Protein AF-A0A7J8RXN5-F1 (afdb_monomer_lite)

Foldseek 3Di:
DDLVVVQVVCCVVVVDNDDSVVSVVVVVVVVVVVQVVCPVVVVVVVVVQVVVCVVPVVDDWDFDWDDPDPPGDTHGDDID

Structure (mmCIF, N/CA/C/O backbone):
data_AF-A0A7J8RXN5-F1
#
_entry.id   AF-A0A7J8RXN5-F1
#
loop_
_atom_site.group_PDB
_atom_site.id
_atom_site.type_symbol
_atom_site.label_atom_id
_atom_site.label_alt_id
_atom_site.label_comp_id
_atom_site.label_asym_id
_atom_site.label_entity_id
_atom_site.label_seq_id
_atom_site.pdbx_PDB_ins_code
_atom_site.Cartn_x
_atom_site.Cartn_y
_atom_site.Cartn_z
_atom_site.occupancy
_atom_site.B_iso_or_equiv
_atom_site.auth_seq_id
_atom_site.auth_comp_id
_atom_site.auth_asym_id
_atom_site.auth_atom_id
_atom_site.pdbx_PDB_model_num
ATOM 1 N N . MET A 1 1 ? -5.387 6.701 14.774 1.00 75.38 1 MET A N 1
ATOM 2 C CA . MET A 1 1 ? -6.593 6.567 15.627 1.00 75.38 1 MET A CA 1
ATOM 3 C C . MET A 1 1 ? -6.644 5.220 16.344 1.00 75.38 1 MET A C 1
ATOM 5 O O . MET A 1 1 ? -6.542 4.160 15.703 1.00 75.38 1 MET A O 1
ATOM 9 N N . LYS A 1 2 ? -6.797 5.265 17.671 1.00 87.88 2 LYS A N 1
ATOM 10 C CA . LYS A 1 2 ? -6.999 4.088 18.534 1.00 87.88 2 LYS A CA 1
ATOM 11 C C . LYS A 1 2 ? -8.452 3.603 18.420 1.00 87.88 2 LYS A C 1
ATOM 13 O O . LYS A 1 2 ? -9.357 4.381 18.149 1.00 87.88 2 LYS A O 1
ATOM 18 N N . LEU A 1 3 ? -8.701 2.307 18.631 1.00 87.56 3 LEU A N 1
ATOM 19 C CA . LEU A 1 3 ? -10.051 1.731 18.474 1.00 87.56 3 LEU A CA 1
ATOM 20 C C . LEU A 1 3 ? -11.083 2.328 19.445 1.00 87.56 3 LEU A C 1
ATOM 22 O O . LEU A 1 3 ? -12.233 2.517 19.063 1.00 87.56 3 LEU A O 1
ATOM 26 N N . ARG A 1 4 ? -10.660 2.664 20.672 1.00 90.12 4 ARG A N 1
ATOM 27 C CA . ARG A 1 4 ? -11.529 3.308 21.671 1.00 90.12 4 ARG A CA 1
ATOM 28 C C . ARG A 1 4 ? -11.964 4.710 21.246 1.00 90.12 4 ARG A C 1
ATOM 30 O O . ARG A 1 4 ? -13.087 5.100 21.520 1.00 90.12 4 ARG A O 1
ATOM 37 N N . GLU A 1 5 ? -11.101 5.448 20.548 1.00 90.69 5 GLU A N 1
ATOM 38 C CA . GLU A 1 5 ? -11.441 6.776 20.019 1.00 90.69 5 GLU A CA 1
ATOM 39 C C . GLU A 1 5 ? -12.497 6.672 18.920 1.00 90.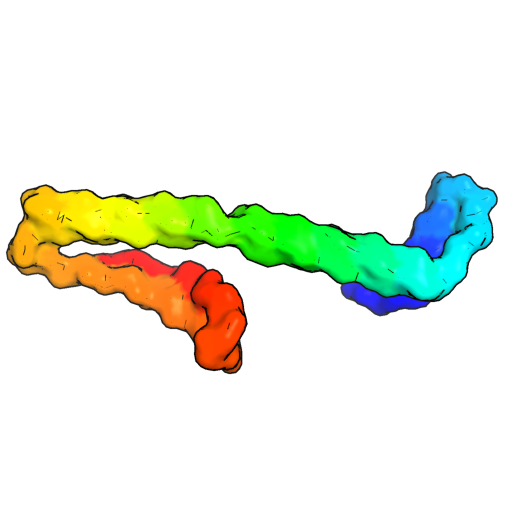69 5 GLU A C 1
ATOM 41 O O . GLU A 1 5 ? -13.449 7.444 18.925 1.00 90.69 5 GLU A O 1
ATOM 46 N N . ILE A 1 6 ? -12.362 5.683 18.027 1.00 88.19 6 ILE A N 1
ATOM 47 C CA . ILE A 1 6 ? -13.355 5.397 16.982 1.00 88.19 6 ILE A CA 1
ATOM 48 C C . ILE A 1 6 ? -14.695 5.051 17.629 1.00 88.19 6 ILE A C 1
ATOM 50 O O . ILE A 1 6 ? -15.706 5.648 17.288 1.00 88.19 6 ILE A O 1
ATOM 54 N N . GLN A 1 7 ? -14.702 4.129 18.597 1.00 91.50 7 GLN A N 1
ATOM 55 C CA . GLN A 1 7 ? -15.926 3.752 19.303 1.00 91.50 7 GLN A CA 1
ATOM 56 C C . GLN A 1 7 ? -16.579 4.964 19.973 1.00 91.50 7 GLN A C 1
ATOM 58 O O . GLN A 1 7 ? -17.766 5.189 19.780 1.00 91.50 7 GLN A O 1
ATOM 63 N N . ARG A 1 8 ? -15.798 5.768 20.710 1.00 91.19 8 ARG A N 1
ATOM 64 C CA . ARG A 1 8 ? -16.310 6.951 21.407 1.00 91.19 8 ARG A CA 1
ATOM 65 C C . ARG A 1 8 ? -16.955 7.937 20.438 1.00 91.19 8 ARG A C 1
ATOM 67 O O . ARG A 1 8 ? -18.058 8.380 20.717 1.00 91.19 8 ARG A O 1
ATOM 74 N N . ARG A 1 9 ? -16.290 8.244 19.318 1.00 91.25 9 ARG A N 1
ATOM 75 C CA . ARG A 1 9 ? -16.808 9.173 18.300 1.00 91.25 9 ARG A CA 1
ATOM 76 C C . ARG A 1 9 ? -18.093 8.665 17.664 1.00 91.25 9 ARG A C 1
ATOM 78 O O . ARG A 1 9 ? -19.078 9.385 17.636 1.00 91.25 9 ARG A O 1
ATOM 85 N N . V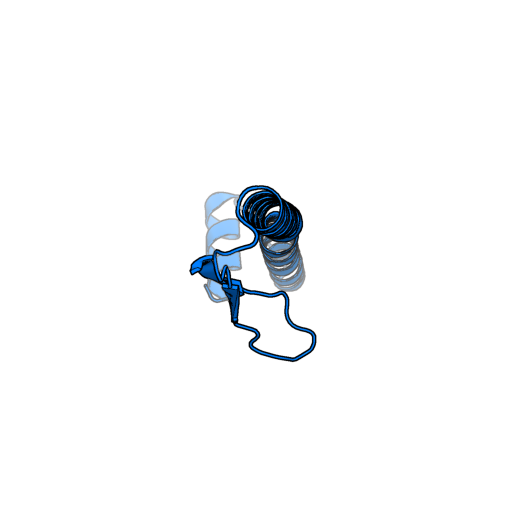AL A 1 10 ? -18.113 7.409 17.219 1.00 88.38 10 VAL A N 1
ATOM 86 C CA . VAL A 1 10 ? -19.304 6.871 16.550 1.00 88.38 10 VAL A CA 1
ATOM 87 C C . VAL A 1 10 ? -20.467 6.740 17.539 1.00 88.38 10 VAL A C 1
ATOM 89 O O . VAL A 1 10 ? -21.598 7.054 17.190 1.00 88.38 10 VAL A O 1
ATOM 92 N N . SER A 1 11 ? -20.210 6.353 18.793 1.00 89.31 11 SER A N 1
ATOM 93 C CA . SER A 1 11 ? -21.257 6.329 19.818 1.00 89.31 11 SER A CA 1
ATOM 94 C C . SER A 1 11 ? -21.770 7.720 20.189 1.00 89.31 11 SER A C 1
ATOM 96 O O . SER A 1 11 ? -22.962 7.847 20.446 1.00 89.31 11 SER A O 1
ATOM 98 N N . SER A 1 12 ? -20.921 8.756 20.192 1.00 91.56 12 SER A N 1
ATOM 99 C CA . SER A 1 12 ? -21.369 10.133 20.443 1.00 91.56 12 SER A CA 1
ATOM 100 C C . SER A 1 12 ? -22.121 10.743 19.262 1.00 91.56 12 SER A C 1
ATOM 102 O O . SER A 1 12 ? -23.096 11.444 19.480 1.00 91.56 12 SER A O 1
ATOM 104 N N . GLU A 1 13 ? -21.679 10.482 18.031 1.00 92.12 13 GLU A N 1
ATOM 105 C CA . GLU A 1 13 ? -22.258 11.072 16.815 1.00 92.12 13 GLU A CA 1
ATOM 106 C C . GLU A 1 13 ? -23.541 10.360 16.376 1.00 92.12 13 GLU A C 1
ATOM 108 O O . GLU A 1 13 ? -24.471 11.000 15.903 1.00 92.12 13 GLU A O 1
ATOM 113 N N . MET A 1 14 ? -23.604 9.033 16.525 1.00 88.75 14 MET A N 1
ATOM 114 C CA . MET A 1 14 ? -24.748 8.236 16.069 1.00 88.75 14 MET A CA 1
ATOM 115 C C . MET A 1 14 ? -25.705 7.845 17.197 1.00 88.75 14 MET A C 1
ATOM 117 O O . MET A 1 14 ? -26.733 7.236 16.926 1.00 88.75 14 MET A O 1
ATOM 121 N N . HIS A 1 15 ? -25.362 8.139 18.456 1.00 88.69 15 HIS A N 1
ATOM 122 C CA . HIS A 1 15 ? -26.124 7.730 19.643 1.00 88.69 15 HIS A CA 1
ATOM 123 C C . HIS A 1 15 ? -26.402 6.215 19.718 1.00 88.69 15 HIS A C 1
ATOM 125 O O . HIS A 1 15 ? -27.403 5.774 20.277 1.00 88.69 15 HIS A O 1
ATOM 131 N N . VAL A 1 16 ? -25.493 5.392 19.176 1.00 86.75 16 VAL A N 1
ATOM 132 C CA . VAL A 1 16 ? -25.595 3.924 19.194 1.00 86.75 16 VAL A CA 1
ATOM 133 C C . VAL A 1 16 ? -24.498 3.320 20.065 1.00 86.75 16 VAL A C 1
ATOM 135 O O . VAL A 1 16 ? -23.320 3.685 19.971 1.00 86.75 16 VAL A O 1
ATOM 138 N N . ASN A 1 17 ? -24.858 2.326 20.879 1.00 86.81 17 ASN A N 1
ATOM 139 C CA . ASN A 1 17 ? -23.873 1.530 21.602 1.00 86.81 17 ASN A CA 1
ATOM 140 C C . ASN A 1 17 ? -23.208 0.521 20.651 1.00 86.81 17 ASN A C 1
ATOM 142 O O . ASN A 1 17 ? -23.853 -0.381 20.113 1.00 86.81 17 ASN A O 1
ATOM 146 N N . ILE A 1 18 ? -21.907 0.684 20.416 1.00 85.06 18 ILE A N 1
ATOM 147 C CA . ILE A 1 18 ? -21.171 -0.099 19.422 1.00 85.06 18 ILE A CA 1
ATOM 148 C C . ILE A 1 18 ? -20.158 -0.987 20.124 1.00 85.06 18 ILE A C 1
ATOM 150 O O . ILE A 1 18 ? -19.308 -0.516 20.874 1.00 85.06 18 ILE A O 1
ATOM 154 N N . ASN A 1 19 ? -20.199 -2.284 19.822 1.00 90.69 19 ASN A N 1
ATOM 155 C CA . ASN A 1 19 ? -19.199 -3.229 20.304 1.00 90.69 19 ASN A CA 1
ATOM 156 C C . ASN A 1 19 ? -17.831 -2.972 19.641 1.00 90.69 19 ASN A C 1
ATOM 158 O O . ASN A 1 19 ? -17.728 -2.763 18.429 1.00 90.69 19 ASN A O 1
ATOM 162 N N . MET A 1 20 ? -16.758 -3.089 20.423 1.00 89.38 20 MET A N 1
ATOM 163 C CA . MET A 1 20 ? -15.368 -3.005 19.975 1.00 89.38 20 MET A CA 1
ATOM 164 C C . MET A 1 20 ? -15.046 -3.917 18.778 1.00 89.38 20 MET A C 1
ATOM 166 O O . MET A 1 20 ? -14.242 -3.558 17.914 1.00 89.38 20 MET A O 1
ATOM 170 N N . THR A 1 21 ? -15.676 -5.092 18.694 1.00 91.50 21 THR A N 1
ATOM 171 C CA . THR A 1 21 ? -15.518 -6.017 17.558 1.00 91.50 21 THR A CA 1
ATOM 172 C C . THR A 1 21 ? -16.005 -5.412 16.241 1.00 91.50 21 THR A C 1
ATOM 174 O O . THR A 1 21 ? -15.345 -5.591 15.215 1.00 91.50 21 THR A O 1
ATOM 177 N N . ARG A 1 22 ? -17.094 -4.630 16.259 1.00 89.44 22 ARG A N 1
ATOM 178 C CA . ARG A 1 22 ? -17.595 -3.907 15.079 1.00 89.44 22 ARG A CA 1
ATOM 179 C C . ARG A 1 22 ? -16.622 -2.810 14.656 1.00 89.44 22 ARG A C 1
ATOM 181 O O . ARG A 1 22 ? -16.282 -2.742 13.478 1.00 89.44 22 ARG A O 1
ATOM 188 N N . CYS A 1 23 ? -16.079 -2.044 15.605 1.00 90.81 23 CYS A N 1
ATOM 189 C CA . CYS A 1 23 ? -15.056 -1.031 15.317 1.00 90.81 23 CYS A CA 1
ATOM 190 C C . CYS A 1 23 ? -13.797 -1.640 14.679 1.00 90.81 23 CYS A C 1
ATOM 192 O O . CYS A 1 23 ? -13.251 -1.082 13.728 1.00 90.81 23 CYS A O 1
ATOM 194 N N . ARG A 1 24 ? -13.344 -2.806 15.166 1.00 92.19 24 ARG A N 1
ATOM 195 C CA . ARG A 1 24 ? -12.212 -3.541 14.570 1.00 92.19 24 ARG A CA 1
ATOM 196 C C . ARG A 1 24 ? -12.494 -3.948 13.128 1.00 92.19 24 ARG A C 1
ATOM 198 O O . ARG A 1 24 ? -11.652 -3.706 12.266 1.00 92.19 24 ARG A O 1
ATOM 205 N N . ARG A 1 25 ? -13.665 -4.540 12.869 1.00 92.88 25 ARG A N 1
ATOM 206 C CA . ARG A 1 25 ? -14.072 -4.962 11.520 1.00 92.88 25 ARG A CA 1
ATOM 207 C C . ARG A 1 25 ? -14.175 -3.769 10.573 1.00 92.88 25 ARG A C 1
ATOM 209 O O . ARG A 1 25 ? -13.553 -3.803 9.521 1.00 92.88 25 ARG A O 1
ATOM 216 N N . ALA A 1 26 ? -14.840 -2.693 10.987 1.00 90.25 26 ALA A N 1
ATOM 217 C CA . ALA A 1 26 ? -14.960 -1.474 10.190 1.00 90.25 26 ALA A CA 1
ATOM 218 C C . ALA A 1 26 ? -13.588 -0.866 9.855 1.00 90.25 26 ALA A C 1
ATOM 220 O O . ALA A 1 26 ? -13.307 -0.569 8.695 1.00 90.25 26 ALA A O 1
ATOM 221 N N . LYS A 1 27 ? -12.689 -0.761 10.845 1.00 90.25 27 LYS A N 1
ATOM 222 C CA . LYS A 1 27 ? -11.316 -0.281 10.624 1.00 90.25 27 LYS A CA 1
ATOM 223 C C . LYS A 1 27 ? -10.556 -1.161 9.627 1.00 90.25 27 LYS A C 1
ATOM 225 O O . LYS A 1 27 ? -9.835 -0.625 8.789 1.00 90.25 27 LYS A O 1
ATOM 230 N N . LYS A 1 28 ? -10.715 -2.487 9.709 1.00 90.25 28 LYS A N 1
ATOM 231 C CA . LYS A 1 28 ? -10.126 -3.424 8.745 1.00 90.25 28 LYS A CA 1
ATOM 232 C C . LYS A 1 28 ? -10.692 -3.192 7.343 1.00 90.25 28 LYS A C 1
ATOM 234 O O . LYS A 1 28 ? -9.911 -2.980 6.433 1.00 90.25 28 LYS A O 1
ATOM 239 N N . THR A 1 29 ? -12.012 -3.118 7.181 1.00 89.88 29 THR A N 1
ATOM 240 C CA . THR A 1 29 ? -12.649 -2.869 5.877 1.00 89.88 29 THR A CA 1
ATOM 241 C C . THR A 1 29 ? -12.183 -1.564 5.237 1.00 89.88 29 THR A C 1
ATOM 243 O O . THR A 1 29 ? -11.897 -1.545 4.045 1.00 89.88 29 THR A O 1
ATOM 246 N N . VAL A 1 30 ? -12.079 -0.477 6.007 1.00 87.69 30 VAL A N 1
ATOM 247 C CA . VAL A 1 30 ? -11.576 0.808 5.493 1.00 87.69 30 VAL A CA 1
ATOM 248 C C . VAL A 1 30 ? -10.120 0.685 5.050 1.00 87.69 30 VAL A C 1
ATOM 250 O O . VAL A 1 30 ? -9.772 1.159 3.972 1.00 87.69 30 VAL A O 1
ATOM 253 N N . LYS A 1 31 ? -9.279 0.011 5.845 1.00 84.25 31 LYS A N 1
ATOM 254 C CA . LYS A 1 31 ? -7.882 -0.243 5.481 1.00 84.25 31 LYS A CA 1
ATOM 255 C C . LYS A 1 31 ? -7.781 -1.095 4.214 1.00 84.25 31 LYS A C 1
ATOM 257 O O . LYS A 1 31 ? -7.040 -0.731 3.315 1.00 84.25 31 LYS A O 1
ATOM 262 N N . ASP A 1 32 ? -8.539 -2.182 4.128 1.00 82.31 32 ASP A N 1
ATOM 263 C CA . ASP A 1 32 ? -8.522 -3.093 2.983 1.00 82.31 32 ASP A CA 1
ATOM 264 C C . ASP A 1 32 ? -9.020 -2.391 1.710 1.00 82.31 32 ASP A C 1
ATOM 266 O O . ASP A 1 32 ? -8.450 -2.601 0.645 1.00 82.31 32 ASP A O 1
ATO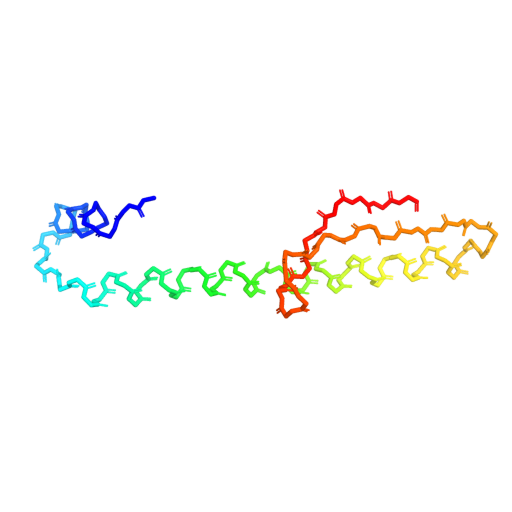M 270 N N . LYS A 1 33 ? -10.023 -1.505 1.816 1.00 81.25 33 LYS A N 1
ATOM 271 C CA . LYS A 1 33 ? -10.468 -0.646 0.705 1.00 81.25 33 LYS A CA 1
ATOM 272 C C . LYS A 1 33 ? -9.380 0.331 0.271 1.00 81.25 33 LYS A C 1
ATOM 274 O O . LYS A 1 33 ? -9.071 0.385 -0.909 1.00 81.25 33 LYS A O 1
ATOM 279 N N . LEU A 1 34 ? -8.768 1.050 1.213 1.00 77.06 34 LEU A N 1
ATOM 280 C CA . LEU A 1 34 ? -7.650 1.954 0.918 1.00 77.06 34 LEU A CA 1
ATOM 281 C C . LEU A 1 34 ? -6.497 1.222 0.229 1.00 77.06 34 LEU A C 1
ATOM 283 O O . LEU A 1 34 ? -5.943 1.728 -0.730 1.00 77.06 34 LEU A O 1
ATOM 287 N N . VAL A 1 35 ? -6.158 0.023 0.696 1.00 67.06 35 VAL A N 1
ATOM 288 C CA . VAL A 1 35 ? -5.056 -0.777 0.154 1.00 67.06 35 VAL A CA 1
ATOM 289 C C . VAL A 1 35 ? -5.398 -1.378 -1.218 1.00 67.06 35 VAL A C 1
ATOM 291 O O . VAL A 1 35 ? -4.540 -1.404 -2.097 1.00 67.06 35 VAL A O 1
ATOM 294 N N . ARG A 1 36 ? -6.642 -1.826 -1.439 1.00 62.59 36 ARG A N 1
ATOM 295 C CA . ARG A 1 36 ? -7.109 -2.268 -2.767 1.00 62.59 36 ARG A CA 1
ATOM 296 C C . ARG A 1 36 ? -7.117 -1.133 -3.788 1.00 62.59 36 ARG A C 1
ATOM 298 O O . ARG A 1 36 ? -6.779 -1.382 -4.939 1.00 62.59 36 ARG A O 1
ATOM 305 N N . ASN A 1 37 ? -7.447 0.081 -3.357 1.00 63.22 37 ASN A N 1
ATOM 306 C CA . ASN A 1 37 ? -7.526 1.283 -4.191 1.00 63.22 37 ASN A CA 1
ATOM 307 C C . ASN A 1 37 ? -6.162 1.829 -4.649 1.00 63.22 37 ASN A C 1
ATOM 309 O O . ASN A 1 37 ? -6.094 2.984 -5.028 1.00 63.22 37 ASN A O 1
ATOM 313 N N . PHE A 1 38 ? -5.069 1.071 -4.549 1.00 67.81 38 PHE A N 1
ATOM 314 C CA . PHE A 1 38 ? -3.812 1.459 -5.197 1.00 67.81 38 PHE A CA 1
ATOM 315 C C . PHE A 1 38 ? -3.351 0.445 -6.243 1.00 67.81 38 PHE A C 1
ATOM 317 O O . PHE A 1 38 ? -2.430 0.723 -7.002 1.00 67.81 38 PHE A O 1
ATOM 324 N N . VAL A 1 39 ? -3.959 -0.746 -6.297 1.00 75.19 39 VAL A N 1
ATOM 325 C CA . VAL A 1 39 ? -3.521 -1.818 -7.205 1.00 75.19 39 VAL A CA 1
ATOM 326 C C . VAL A 1 39 ? -3.688 -1.402 -8.668 1.00 75.19 39 VAL A C 1
ATOM 328 O O . VAL A 1 39 ? -2.812 -1.688 -9.480 1.00 75.19 39 VAL A O 1
ATOM 331 N N . GLN A 1 40 ? -4.779 -0.707 -8.999 1.00 76.94 40 GLN A N 1
ATOM 332 C CA . GLN A 1 40 ? -5.037 -0.231 -10.362 1.00 76.94 40 GLN A CA 1
ATOM 333 C C . GLN A 1 40 ? -4.083 0.902 -10.749 1.00 76.94 40 GLN A C 1
ATOM 335 O O . GLN A 1 40 ? -3.536 0.914 -11.844 1.00 76.94 40 GLN A O 1
ATOM 340 N N . GLU A 1 41 ? -3.823 1.816 -9.826 1.00 77.19 41 GLU A N 1
ATOM 341 C CA . GLU A 1 41 ? -2.915 2.945 -9.977 1.00 77.19 41 GLU A CA 1
ATOM 342 C C . GLU A 1 41 ? -1.475 2.471 -10.191 1.00 77.19 41 GLU A C 1
ATOM 344 O O . GLU A 1 41 ? -0.759 3.017 -11.029 1.00 77.19 41 GLU A O 1
ATOM 349 N N . PHE A 1 42 ? -1.065 1.409 -9.492 1.00 76.25 42 PHE A N 1
ATOM 350 C CA . PHE A 1 42 ? 0.221 0.756 -9.725 1.00 76.25 42 PHE A CA 1
ATOM 351 C C . PHE A 1 42 ? 0.298 0.053 -11.077 1.00 76.25 42 PHE A C 1
ATOM 353 O O . PHE A 1 42 ? 1.352 0.113 -11.704 1.00 76.25 42 PHE A O 1
ATOM 360 N N . ALA A 1 43 ? -0.780 -0.599 -11.521 1.00 80.75 43 ALA A N 1
ATOM 361 C CA . ALA A 1 43 ? -0.826 -1.211 -12.847 1.00 80.75 43 ALA A CA 1
ATOM 362 C C . ALA A 1 43 ? -0.651 -0.149 -13.946 1.00 80.75 43 ALA A C 1
ATOM 364 O O . ALA A 1 43 ? 0.240 -0.284 -14.773 1.00 80.75 43 ALA A O 1
ATOM 365 N N . MET A 1 44 ? -1.374 0.974 -13.857 1.00 84.38 44 MET A N 1
ATOM 366 C CA . MET A 1 44 ? -1.233 2.086 -14.809 1.00 84.38 44 MET A CA 1
ATOM 367 C C . MET A 1 44 ? 0.185 2.678 -14.839 1.00 84.38 44 MET A C 1
ATOM 369 O O . MET A 1 44 ? 0.682 3.055 -15.897 1.00 84.38 44 MET A O 1
ATOM 373 N N . LEU A 1 45 ? 0.856 2.767 -13.685 1.00 84.44 45 LEU A N 1
ATOM 374 C CA . LEU A 1 45 ? 2.248 3.225 -13.597 1.00 84.44 45 LEU A CA 1
ATOM 375 C C . LEU A 1 45 ? 3.232 2.265 -14.282 1.00 84.44 45 LEU A C 1
ATOM 377 O O . LEU A 1 45 ? 4.194 2.728 -14.896 1.00 84.44 45 LEU A O 1
ATOM 381 N N . TRP A 1 46 ? 2.994 0.955 -14.177 1.00 83.00 46 TRP A N 1
ATOM 382 C CA . TRP A 1 46 ? 3.761 -0.059 -14.902 1.00 83.00 46 TRP A CA 1
ATOM 383 C C . TRP A 1 46 ? 3.526 0.035 -16.408 1.00 83.00 46 TRP A C 1
ATOM 385 O O . TRP A 1 46 ? 4.498 0.160 -17.147 1.00 83.00 46 TRP A O 1
ATOM 395 N N . ASP A 1 47 ? 2.262 0.086 -16.837 1.00 87.50 47 ASP A N 1
ATOM 396 C CA . ASP A 1 47 ? 1.895 0.211 -18.253 1.00 87.50 47 ASP A CA 1
ATOM 397 C C . ASP A 1 47 ? 2.543 1.458 -18.884 1.00 87.50 47 ASP A C 1
ATOM 399 O O . ASP A 1 47 ? 3.099 1.410 -19.981 1.00 87.50 47 ASP A O 1
ATOM 403 N N . TYR A 1 48 ? 2.549 2.578 -18.153 1.00 85.31 48 TYR A N 1
ATOM 404 C CA . TYR A 1 48 ? 3.194 3.815 -18.591 1.00 85.31 48 TYR A CA 1
ATOM 405 C C . TYR A 1 48 ? 4.721 3.692 -18.705 1.00 85.31 48 TYR A C 1
ATOM 407 O O . TYR A 1 48 ? 5.315 4.204 -19.657 1.00 85.31 48 TYR A O 1
ATOM 415 N N . ALA A 1 49 ? 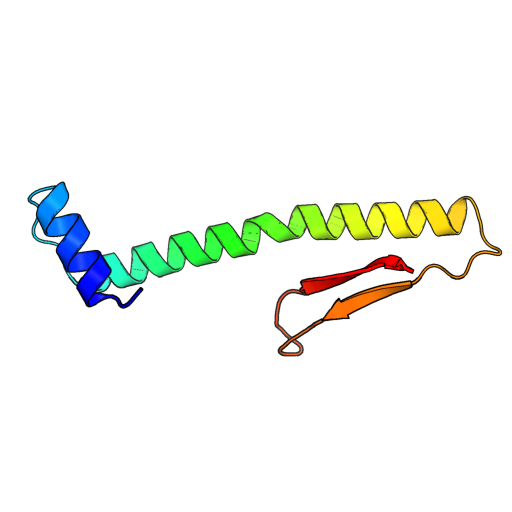5.375 3.024 -17.750 1.00 83.31 49 ALA A N 1
ATOM 416 C CA . ALA A 1 49 ? 6.816 2.794 -17.813 1.00 83.31 49 ALA A CA 1
ATOM 417 C C . ALA A 1 49 ? 7.191 1.925 -19.027 1.00 83.31 49 ALA A C 1
ATOM 419 O O . ALA A 1 49 ? 8.151 2.252 -19.731 1.00 83.31 49 ALA A O 1
ATOM 420 N N . ASP A 1 50 ? 6.404 0.886 -19.309 1.00 85.19 50 ASP A N 1
ATOM 421 C CA . ASP A 1 50 ? 6.603 -0.001 -20.457 1.00 85.19 50 ASP A CA 1
ATOM 422 C C . ASP A 1 50 ? 6.414 0.745 -21.786 1.00 85.19 50 ASP A C 1
ATOM 424 O O . ASP A 1 50 ? 7.264 0.651 -22.678 1.00 85.19 50 ASP A O 1
ATOM 428 N N . GLU A 1 51 ? 5.369 1.572 -21.910 1.00 87.38 51 GLU A N 1
ATOM 429 C CA . GLU A 1 51 ? 5.173 2.421 -23.091 1.00 87.38 51 GLU A CA 1
ATOM 430 C C . GLU A 1 51 ? 6.360 3.353 -23.356 1.00 87.38 51 GLU A C 1
ATOM 432 O O . GLU A 1 51 ? 6.762 3.551 -24.510 1.00 87.38 51 GLU A O 1
ATOM 437 N N . LEU A 1 52 ? 6.920 3.957 -22.306 1.00 83.50 52 LEU A N 1
ATOM 438 C CA . LEU A 1 52 ? 8.035 4.881 -22.464 1.00 83.50 52 LEU A CA 1
ATOM 439 C C . LEU A 1 52 ? 9.318 4.168 -22.919 1.00 83.50 52 LEU A C 1
ATOM 441 O O . LEU A 1 52 ? 10.057 4.735 -23.730 1.00 83.50 52 LEU A O 1
ATOM 445 N N . ILE A 1 53 ? 9.565 2.942 -22.442 1.00 84.12 53 ILE A N 1
ATOM 446 C CA . ILE A 1 53 ? 10.684 2.098 -22.892 1.00 84.12 53 ILE A CA 1
ATOM 447 C C . ILE A 1 53 ? 10.509 1.738 -24.371 1.00 84.12 53 ILE A C 1
ATOM 449 O O . ILE A 1 53 ? 11.456 1.864 -25.147 1.00 84.12 53 ILE A O 1
ATOM 453 N N . LEU A 1 54 ? 9.297 1.348 -24.779 1.00 85.12 54 LEU A N 1
ATOM 454 C CA . LEU A 1 54 ? 8.994 1.003 -26.171 1.00 85.12 54 LEU A CA 1
ATOM 455 C C . LEU A 1 54 ? 9.192 2.191 -27.119 1.00 85.12 54 LEU A C 1
ATOM 457 O O . LEU A 1 54 ? 9.766 2.032 -28.196 1.00 85.12 54 LEU A O 1
ATOM 461 N N . LYS A 1 55 ? 8.746 3.389 -26.720 1.00 85.12 55 LYS A N 1
ATOM 462 C CA . LYS A 1 55 ? 8.886 4.609 -27.533 1.00 85.12 55 LYS A CA 1
ATOM 463 C C . LYS A 1 55 ? 10.324 5.124 -27.583 1.00 85.12 55 LYS A C 1
ATOM 465 O O . LYS A 1 55 ? 10.722 5.691 -28.596 1.00 85.12 55 LYS A O 1
ATOM 470 N N . ASN A 1 56 ? 11.103 4.942 -26.515 1.00 81.69 56 ASN A N 1
ATOM 471 C CA . ASN A 1 56 ? 12.470 5.452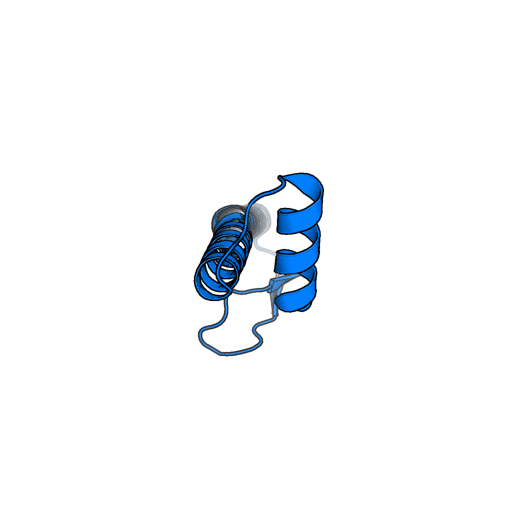 -26.410 1.00 81.69 56 ASN A CA 1
ATOM 472 C C . ASN A 1 56 ? 13.430 4.374 -25.877 1.00 81.69 56 ASN A C 1
ATOM 474 O O . ASN A 1 56 ? 13.917 4.492 -24.752 1.00 81.69 56 ASN A O 1
ATOM 478 N N . PRO A 1 57 ? 13.787 3.361 -26.686 1.00 76.06 57 PRO A N 1
ATOM 479 C CA . PRO A 1 57 ? 14.567 2.206 -26.227 1.00 76.06 57 PRO A CA 1
ATOM 480 C C . PRO A 1 57 ? 16.002 2.542 -25.791 1.00 76.06 57 PRO A C 1
ATOM 482 O O . PRO A 1 57 ? 16.650 1.745 -25.118 1.00 76.06 57 PRO A O 1
ATOM 485 N N . ARG A 1 58 ? 16.520 3.725 -26.155 1.00 79.62 58 ARG A N 1
ATOM 486 C CA . ARG A 1 58 ? 17.815 4.233 -25.664 1.00 79.62 58 ARG A CA 1
ATOM 487 C C . ARG A 1 58 ? 17.740 4.873 -24.276 1.00 79.62 58 ARG A C 1
ATOM 489 O O . ARG A 1 58 ? 18.786 5.048 -23.653 1.00 79.62 58 ARG A O 1
ATOM 496 N N . ASN A 1 59 ? 16.552 5.239 -23.796 1.00 72.56 59 ASN A N 1
ATOM 497 C CA . ASN A 1 59 ? 16.398 5.827 -22.471 1.00 72.56 59 ASN A CA 1
ATOM 498 C C . ASN A 1 59 ? 16.361 4.732 -21.410 1.00 72.56 59 ASN A C 1
ATOM 500 O O . ASN A 1 59 ? 15.696 3.710 -21.551 1.00 72.56 59 ASN A O 1
ATOM 504 N N . THR A 1 60 ? 17.079 4.967 -20.316 1.00 72.88 60 THR A N 1
ATOM 505 C CA . THR A 1 60 ? 17.066 4.058 -19.172 1.00 72.88 60 THR A CA 1
ATOM 506 C C . THR A 1 60 ? 15.964 4.488 -18.222 1.00 72.88 60 THR A C 1
ATOM 508 O O . THR A 1 60 ? 16.206 5.320 -17.352 1.00 72.88 60 THR A O 1
ATOM 511 N N . ILE A 1 61 ? 14.771 3.921 -18.389 1.00 72.75 61 ILE A N 1
ATOM 512 C CA . ILE A 1 61 ? 13.647 4.204 -17.497 1.00 72.75 61 ILE A CA 1
ATOM 513 C C . ILE A 1 61 ? 13.616 3.180 -16.373 1.00 72.75 61 ILE A C 1
ATOM 515 O O . ILE A 1 61 ? 13.700 1.973 -16.612 1.00 72.75 61 ILE A O 1
ATOM 519 N N . LYS A 1 62 ? 13.534 3.651 -15.128 1.00 77.38 62 LYS A N 1
ATOM 520 C CA . LYS A 1 62 ? 13.486 2.781 -13.945 1.00 77.38 62 LYS A CA 1
ATOM 521 C C . LYS A 1 62 ? 12.385 3.225 -13.002 1.00 77.38 62 LYS A C 1
ATOM 523 O O . LYS A 1 62 ? 12.435 4.322 -12.446 1.00 77.38 62 LYS A O 1
ATOM 528 N N . MET A 1 63 ? 11.440 2.328 -12.730 1.00 79.69 63 MET A N 1
ATOM 529 C CA . MET A 1 63 ? 10.473 2.544 -11.662 1.00 79.69 63 MET A CA 1
ATOM 530 C C . MET A 1 63 ? 11.029 2.043 -10.326 1.00 79.69 63 MET A C 1
ATOM 532 O O . MET A 1 63 ? 11.239 0.848 -10.115 1.00 79.69 63 MET A O 1
ATOM 536 N N . ALA A 1 64 ? 11.264 2.973 -9.403 1.00 78.62 64 ALA A N 1
ATOM 537 C CA . ALA A 1 64 ? 11.666 2.674 -8.041 1.00 78.62 64 ALA A CA 1
ATOM 538 C C . ALA A 1 64 ? 10.431 2.473 -7.162 1.00 78.62 64 ALA A C 1
ATOM 540 O O . ALA A 1 64 ? 9.589 3.363 -6.999 1.00 78.62 64 ALA A O 1
ATOM 541 N N . VAL A 1 65 ? 10.366 1.298 -6.547 1.00 78.06 65 VAL A N 1
ATOM 542 C CA . VAL A 1 65 ? 9.243 0.862 -5.728 1.00 78.06 65 VAL A CA 1
ATOM 543 C C . VAL A 1 65 ? 9.779 0.361 -4.394 1.00 78.06 65 VAL A C 1
ATOM 545 O O . VAL A 1 65 ? 10.667 -0.487 -4.353 1.00 78.06 65 VAL A O 1
ATOM 548 N N . ASN A 1 66 ? 9.249 0.879 -3.291 1.00 78.38 66 ASN A N 1
ATOM 549 C CA . ASN A 1 66 ? 9.582 0.405 -1.955 1.00 78.38 66 ASN A CA 1
ATOM 550 C C . ASN A 1 66 ? 8.657 -0.753 -1.567 1.00 78.38 66 ASN A C 1
ATOM 552 O O . ASN A 1 66 ? 7.444 -0.685 -1.766 1.00 78.38 66 ASN A O 1
ATOM 556 N N . ARG A 1 67 ? 9.216 -1.791 -0.945 1.00 75.31 67 ARG A N 1
ATOM 557 C CA . ARG A 1 67 ? 8.456 -2.850 -0.272 1.00 75.31 67 ARG A CA 1
ATOM 558 C C . ARG A 1 67 ? 8.924 -2.930 1.175 1.00 75.31 67 ARG A C 1
ATOM 560 O O . ARG A 1 67 ? 10.124 -2.951 1.424 1.00 75.31 67 ARG A O 1
ATOM 567 N N . PHE A 1 68 ? 7.986 -2.948 2.118 1.00 67.12 68 PHE A N 1
ATOM 568 C CA . PHE A 1 68 ? 8.303 -3.095 3.546 1.00 67.12 68 PHE A CA 1
ATOM 569 C C . PHE A 1 68 ? 8.542 -4.564 3.925 1.00 67.12 68 PHE A C 1
ATOM 571 O O . PHE A 1 68 ? 9.356 -4.857 4.791 1.00 67.12 68 PHE A O 1
ATOM 578 N N . THR A 1 69 ? 7.858 -5.486 3.248 1.00 68.88 69 THR A N 1
ATOM 579 C CA . THR A 1 69 ? 8.071 -6.940 3.295 1.00 68.88 69 THR A CA 1
ATOM 580 C C . THR A 1 69 ? 7.902 -7.534 1.893 1.00 68.88 69 THR A C 1
ATOM 582 O O . THR A 1 69 ? 7.281 -6.906 1.031 1.00 68.88 69 THR A O 1
ATOM 585 N N . LEU A 1 70 ? 8.427 -8.742 1.648 1.00 68.12 70 LEU A N 1
ATOM 586 C CA . LEU A 1 70 ? 8.349 -9.395 0.329 1.00 68.12 70 LEU A CA 1
ATOM 587 C C . LEU A 1 70 ? 6.898 -9.546 -0.169 1.00 68.12 70 LEU A C 1
ATOM 589 O O . LEU A 1 70 ? 6.637 -9.388 -1.358 1.00 68.12 70 LEU A O 1
ATOM 593 N N . GLU A 1 71 ? 5.970 -9.769 0.766 1.00 70.81 71 GLU A N 1
ATOM 594 C CA . GLU A 1 71 ? 4.531 -9.921 0.511 1.00 70.81 71 GLU A CA 1
ATOM 595 C C . GLU A 1 71 ? 3.731 -8.613 0.619 1.00 70.81 71 GLU A C 1
ATOM 597 O O . GLU A 1 71 ? 2.525 -8.590 0.375 1.00 70.81 71 GLU A O 1
ATOM 602 N N . SER A 1 72 ? 4.369 -7.507 1.016 1.00 67.38 72 SER A N 1
ATOM 603 C CA . SER A 1 72 ? 3.678 -6.218 1.078 1.00 67.38 72 SER A CA 1
ATOM 604 C C . SER A 1 72 ? 3.424 -5.665 -0.315 1.00 67.38 72 SER A C 1
ATOM 606 O O . SER A 1 72 ? 4.244 -5.806 -1.226 1.00 67.38 72 SER A O 1
ATOM 608 N N . LEU A 1 73 ? 2.301 -4.959 -0.448 1.00 66.50 73 LEU A N 1
ATOM 609 C CA . LEU A 1 73 ? 2.018 -4.225 -1.665 1.00 66.50 73 LEU A CA 1
ATOM 610 C C . LEU A 1 73 ? 3.111 -3.174 -1.923 1.00 66.50 73 LEU A C 1
ATOM 612 O O . LEU A 1 73 ? 3.534 -2.468 -0.995 1.00 66.50 73 LEU A O 1
ATOM 616 N N . PRO A 1 74 ? 3.581 -3.082 -3.175 1.00 71.38 74 PRO A N 1
ATOM 617 C CA . PRO A 1 74 ? 4.569 -2.098 -3.577 1.00 71.38 74 PRO A CA 1
ATOM 618 C C . PRO A 1 74 ? 4.094 -0.673 -3.280 1.00 71.38 74 PRO A C 1
ATOM 620 O O . PRO A 1 74 ? 2.923 -0.363 -3.450 1.00 71.38 74 PRO A O 1
ATOM 623 N N . HIS A 1 75 ? 5.003 0.194 -2.837 1.00 72.38 75 HIS A N 1
ATOM 624 C CA . HIS A 1 75 ? 4.766 1.627 -2.664 1.00 72.38 75 HIS A CA 1
ATOM 625 C C . HIS A 1 75 ? 5.616 2.402 -3.669 1.00 72.38 75 HIS A C 1
ATOM 627 O O . HIS A 1 75 ? 6.837 2.235 -3.710 1.00 72.38 75 HIS A O 1
ATOM 633 N N . PHE A 1 76 ? 4.989 3.256 -4.477 1.00 74.25 76 PHE A N 1
ATOM 634 C CA . PHE A 1 76 ? 5.689 4.044 -5.485 1.00 74.25 76 PHE A CA 1
ATOM 635 C C . PHE A 1 76 ? 6.652 5.005 -4.795 1.00 74.25 76 PHE A C 1
ATOM 637 O O . PHE A 1 76 ? 6.284 5.669 -3.823 1.00 74.25 76 PHE A O 1
ATOM 644 N N . LYS A 1 77 ? 7.887 5.078 -5.296 1.00 76.38 77 LYS A N 1
ATOM 645 C CA . LYS A 1 77 ? 8.878 6.041 -4.815 1.00 76.38 77 LYS A CA 1
ATOM 646 C C . LYS A 1 77 ? 9.166 7.094 -5.872 1.00 76.38 77 LYS A C 1
ATOM 648 O O . LYS A 1 77 ? 9.078 8.282 -5.573 1.00 76.38 77 LYS A O 1
ATOM 653 N N . ARG A 1 78 ? 9.569 6.664 -7.071 1.00 72.69 78 ARG A N 1
ATOM 654 C CA . ARG A 1 78 ? 9.979 7.558 -8.160 1.00 72.69 78 ARG A CA 1
ATOM 655 C C . ARG A 1 78 ? 10.076 6.810 -9.489 1.00 72.69 78 ARG A C 1
ATOM 657 O O . ARG A 1 78 ? 10.315 5.606 -9.494 1.00 72.69 78 ARG A O 1
ATOM 664 N N . LEU A 1 79 ? 9.955 7.542 -10.590 1.00 74.50 79 LEU A N 1
ATOM 665 C CA . LEU A 1 79 ? 10.265 7.090 -11.944 1.00 74.50 79 LEU A CA 1
ATOM 666 C C . LEU A 1 79 ? 11.469 7.912 -12.436 1.00 74.50 79 LEU A C 1
ATOM 668 O O . LEU A 1 79 ? 11.483 9.134 -12.253 1.00 74.50 79 LEU A O 1
ATOM 672 N N . TYR A 1 80 ? 12.502 7.228 -12.923 1.00 67.62 80 TYR A N 1
ATOM 673 C CA . T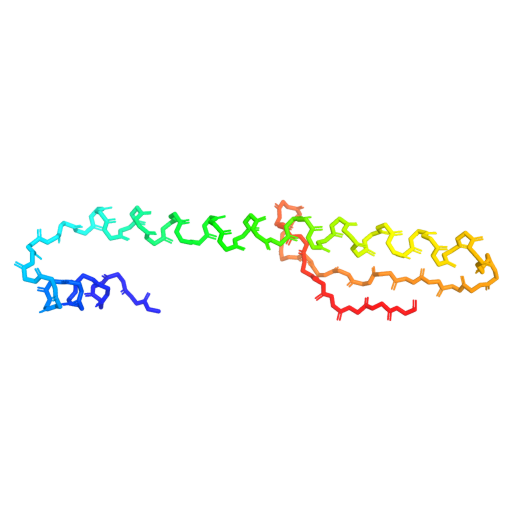YR A 1 80 ? 13.723 7.800 -13.503 1.00 67.62 80 TYR A CA 1
ATOM 674 C C . TYR A 1 80 ? 13.729 7.576 -15.001 1.00 67.62 80 TYR A C 1
ATOM 676 O O . TYR A 1 80 ? 13.217 6.501 -15.383 1.00 67.62 80 TYR A O 1
#

Sequence (80 aa):
MKLREIQRRVSSEMHVNINMTRCRRAKKTVKDKLVRNFVQEFAMLWDYADELILKNPRNTIKMAVNRFTLESLPHFKRLY

Organism: Gossypium davidsonii (NCBI:txid34287)

Radius of gyration: 19.97 Å; chains: 1; bounding box: 44×21×49 Å

Secondary structure (DSSP, 8-state):
--HHHHHHHHHHHH-----HHHHHHHHHHHHHHHHHTTHHHHHHHHHHHHHHHHH-TTS---EEEE-SSTTSPPEEEEE-

pLDDT: mean 81.35, std 8.28, range [62.59, 92.88]